Protein AF-A0A851LV98-F1 (afdb_monomer_lite)

InterPro domains:
  IPR001024 PLAT/LH2 domain [PF01477] (1-61)
  IPR001024 PLAT/LH2 domain [PS50095] (1-69)
  IPR036392 PLAT/LH2 domain superfamily [SSF49723] (1-62)
  IPR052970 Inner ear hair cell lipoxygenase homology domain-containing protein [PTHR45901] (1-133)

Secondary structure (DSSP, 8-state):
-------------S--EEEEE----STT--EEEEEEEEEETTTTEEEEEEEEEEE-TTSTTS-SEEEEE-S-GGG-THHHHHHHHHHHHHHHHGGGGSTT-EEEEEETTTTEEEEE-TTS-EE-S--TT--SS-EEE-----

Foldseek 3Di:
DDDDDDDDDDCPDFDFKDKDFDPQPDPPPKDQDQWDWDADPVVRDIFIWGDRAILACPDDPRHRMDMTGGPPLVPGPCNVVVVVVVVVVCVVCVVCLDAQAKEWEQDPVVRAIWIQHNVRDIDGPRDPPPPIHDYDYDDDDD

Organism: Corythaeola cristata (NCBI:txid103954)

Sequence (142 aa):
QTDTFAVEAVHLGHLYKIVIGHNGLGSGNGWFLDKVVIKDPVTDLDYTFLCHRWLDEGQDDGNIARELTVTDDSMFPGRQELELKREETWAAEKWKFQKGNTLQFYNRLIRGFICLSPDSRVNALGDKKSKYGKVFFMWMYA

pLDDT: mean 80.75, std 15.17, range [29.53, 96.94]

Radius of gyration: 20.55 Å; chains: 1; bounding box: 40×43×53 Å

Structure (mmCIF, N/CA/C/O backbone):
data_AF-A0A851LV98-F1
#
_entry.id   AF-A0A851LV98-F1
#
loop_
_atom_site.group_PDB
_atom_site.id
_atom_site.type_symbol
_atom_site.label_atom_id
_atom_site.label_alt_id
_atom_site.label_comp_id
_atom_site.label_asym_id
_atom_site.label_entity_id
_atom_site.label_seq_id
_atom_site.pdbx_PDB_ins_code
_atom_site.Cartn_x
_atom_site.Cartn_y
_atom_site.Cartn_z
_atom_site.occupancy
_atom_site.B_iso_or_equiv
_atom_site.auth_seq_id
_atom_site.auth_comp_id
_atom_site.auth_asym_id
_atom_site.auth_atom_id
_atom_site.pdbx_PDB_model_num
ATOM 1 N N . GLN A 1 1 ? 8.353 -3.780 -20.398 1.00 86.88 1 GLN A N 1
ATOM 2 C CA . GLN A 1 1 ? 9.130 -4.867 -19.769 1.00 86.88 1 GLN A CA 1
ATOM 3 C C . GLN A 1 1 ? 8.308 -5.410 -18.615 1.00 86.88 1 GLN A C 1
ATOM 5 O O . GLN A 1 1 ? 7.625 -4.622 -17.975 1.00 86.88 1 GLN A O 1
ATOM 10 N N . THR A 1 2 ? 8.341 -6.718 -18.386 1.00 94.38 2 THR A N 1
ATOM 11 C CA . THR A 1 2 ? 7.617 -7.374 -17.291 1.00 94.38 2 THR A CA 1
ATOM 12 C C . THR A 1 2 ? 8.592 -8.303 -16.593 1.00 94.38 2 THR A C 1
ATOM 14 O O . THR A 1 2 ? 9.298 -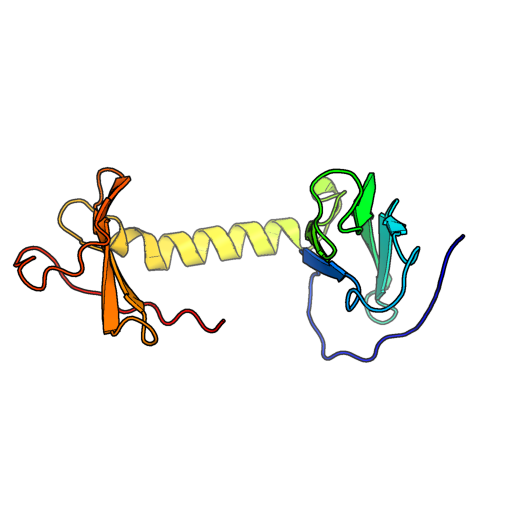9.045 -17.273 1.00 94.38 2 THR A O 1
ATOM 17 N N . ASP A 1 3 ? 8.640 -8.227 -15.269 1.00 94.31 3 ASP A N 1
ATOM 18 C CA . ASP A 1 3 ? 9.393 -9.154 -14.431 1.00 94.31 3 ASP A CA 1
ATOM 19 C C . ASP A 1 3 ? 8.422 -10.103 -13.722 1.00 94.31 3 ASP A C 1
ATOM 21 O O . ASP A 1 3 ? 7.278 -9.739 -13.436 1.00 94.31 3 ASP A O 1
ATOM 25 N N . THR A 1 4 ? 8.831 -11.348 -13.508 1.00 96.69 4 THR A N 1
ATOM 26 C CA . THR A 1 4 ? 7.985 -12.380 -12.900 1.00 96.69 4 THR A CA 1
ATOM 27 C C . THR A 1 4 ? 8.836 -13.264 -12.012 1.00 96.69 4 THR A C 1
ATOM 29 O O . THR A 1 4 ? 9.745 -13.947 -12.476 1.00 96.69 4 THR A O 1
ATOM 32 N N . PHE A 1 5 ? 8.504 -13.267 -10.728 1.00 96.50 5 PHE A N 1
ATOM 33 C CA . PHE A 1 5 ? 9.209 -14.015 -9.701 1.00 96.50 5 PHE A CA 1
ATOM 34 C C . PHE A 1 5 ? 8.216 -14.553 -8.669 1.00 96.50 5 PHE A C 1
ATOM 36 O O . PHE A 1 5 ? 7.102 -14.048 -8.531 1.00 96.50 5 PHE A O 1
ATOM 43 N N . ALA A 1 6 ? 8.630 -15.596 -7.954 1.00 95.62 6 ALA A N 1
ATOM 44 C CA . ALA A 1 6 ? 7.877 -16.159 -6.842 1.00 95.62 6 ALA A CA 1
ATOM 45 C C . ALA A 1 6 ? 8.377 -15.575 -5.515 1.00 95.62 6 ALA A C 1
ATOM 47 O O . ALA A 1 6 ? 9.572 -15.327 -5.350 1.00 95.62 6 ALA A O 1
ATOM 48 N N . VAL A 1 7 ? 7.460 -15.385 -4.567 1.00 94.88 7 VAL A N 1
ATOM 49 C CA . VAL A 1 7 ? 7.763 -14.958 -3.197 1.00 94.88 7 VAL A CA 1
ATOM 50 C C . VAL A 1 7 ? 7.125 -15.952 -2.239 1.00 94.88 7 VAL A C 1
ATOM 52 O O . VAL A 1 7 ? 5.924 -16.202 -2.316 1.00 94.88 7 VAL A O 1
ATOM 55 N N . GLU A 1 8 ? 7.923 -16.508 -1.332 1.00 94.00 8 GLU A N 1
ATOM 56 C CA . GLU A 1 8 ? 7.407 -17.327 -0.239 1.00 94.00 8 GLU A CA 1
ATOM 57 C C . GLU A 1 8 ? 6.867 -16.427 0.873 1.00 94.00 8 GLU A C 1
ATOM 59 O O . GLU A 1 8 ? 7.537 -15.501 1.333 1.00 94.00 8 GLU A O 1
ATOM 64 N N . ALA A 1 9 ? 5.644 -16.706 1.315 1.00 90.00 9 ALA A N 1
ATOM 65 C CA . ALA A 1 9 ? 4.984 -15.974 2.382 1.00 90.00 9 ALA A CA 1
ATOM 66 C C . ALA A 1 9 ? 4.132 -16.922 3.233 1.00 90.00 9 ALA A C 1
ATOM 68 O O . ALA A 1 9 ? 3.739 -18.005 2.798 1.00 90.00 9 ALA A O 1
ATOM 69 N N . VAL A 1 10 ? 3.823 -16.495 4.458 1.00 93.38 10 VAL A N 1
ATOM 70 C CA . VAL A 1 10 ? 2.764 -17.123 5.261 1.00 93.38 10 VAL A CA 1
ATOM 71 C C . VAL A 1 10 ? 1.400 -16.880 4.610 1.00 93.38 10 VAL A C 1
ATOM 73 O O . VAL A 1 10 ? 1.268 -16.019 3.745 1.00 93.38 10 VAL A O 1
ATOM 76 N N . HIS A 1 11 ? 0.358 -17.591 5.047 1.00 88.56 11 HIS A N 1
ATOM 77 C CA . HIS A 1 11 ? -0.997 -17.291 4.592 1.00 88.56 11 HIS A CA 1
ATOM 78 C C . HIS A 1 11 ? -1.414 -15.884 5.053 1.00 88.56 11 HIS A C 1
ATOM 80 O O . HIS A 1 11 ? -1.684 -15.660 6.233 1.00 88.56 11 HIS A O 1
ATOM 86 N N . LEU A 1 12 ? -1.438 -14.935 4.113 1.00 89.25 12 LEU A N 1
ATOM 87 C CA . LEU A 1 12 ? -1.805 -13.534 4.351 1.00 89.25 12 LEU A CA 1
ATOM 88 C C . LEU A 1 12 ? -3.324 -13.301 4.288 1.00 89.25 12 LEU A C 1
ATOM 90 O O . LEU A 1 12 ? -3.788 -12.203 4.593 1.00 89.25 12 LEU A O 1
ATOM 94 N N . GLY A 1 13 ? -4.087 -14.324 3.895 1.00 89.00 13 GLY A N 1
ATOM 95 C CA . GLY A 1 13 ? -5.502 -14.204 3.578 1.00 89.00 13 GLY A CA 1
ATOM 96 C C . GLY A 1 13 ? -5.730 -13.328 2.348 1.00 89.00 13 GLY A C 1
ATOM 97 O O . GLY A 1 13 ? -4.956 -13.319 1.393 1.00 89.00 13 GLY A O 1
ATOM 98 N N . HIS A 1 14 ? -6.818 -12.575 2.394 1.00 88.31 14 HIS A N 1
ATOM 99 C CA . HIS A 1 14 ? -7.256 -11.668 1.349 1.00 88.31 14 HIS A CA 1
ATOM 100 C C . HIS A 1 14 ? -6.343 -10.427 1.231 1.00 88.31 14 HIS A C 1
ATOM 102 O O . HIS A 1 14 ? -6.348 -9.551 2.099 1.00 88.31 14 HIS A O 1
ATOM 108 N N . LEU A 1 15 ? -5.569 -10.328 0.139 1.00 89.38 15 LEU A N 1
ATOM 109 C CA . LEU A 1 15 ? -4.673 -9.189 -0.109 1.00 89.38 15 LEU A CA 1
ATOM 110 C C . LEU A 1 15 ? -5.452 -7.932 -0.513 1.00 89.38 15 LEU A C 1
ATOM 112 O O . LEU A 1 15 ? -6.124 -7.896 -1.538 1.00 89.38 15 LEU A O 1
ATOM 116 N N . TYR A 1 16 ? -5.297 -6.869 0.272 1.00 88.75 16 TYR A N 1
ATOM 117 C CA . TYR A 1 16 ? -5.963 -5.579 0.053 1.00 88.75 16 TYR A CA 1
ATOM 118 C C . TYR A 1 16 ? -4.995 -4.474 -0.377 1.00 88.75 16 TYR A C 1
ATOM 120 O O . TYR A 1 16 ? -5.400 -3.478 -0.980 1.00 88.75 16 TYR A O 1
ATOM 128 N N . LYS A 1 17 ? -3.713 -4.628 -0.033 1.00 92.25 17 LYS A N 1
ATOM 129 C CA . LYS A 1 17 ? -2.707 -3.580 -0.159 1.00 92.25 17 LYS A CA 1
ATOM 130 C C . LYS A 1 17 ? -1.313 -4.157 -0.306 1.00 92.25 17 LYS A C 1
ATOM 132 O O . LYS A 1 17 ? -0.981 -5.137 0.358 1.00 92.25 17 LYS A O 1
ATOM 137 N N . ILE A 1 18 ? -0.493 -3.491 -1.107 1.00 95.62 18 ILE A N 1
ATOM 138 C CA . ILE A 1 18 ? 0.935 -3.776 -1.241 1.00 95.62 18 ILE A CA 1
ATOM 139 C C . ILE A 1 18 ? 1.746 -2.490 -1.123 1.00 95.62 18 ILE A C 1
ATOM 141 O O . ILE A 1 18 ? 1.239 -1.397 -1.373 1.00 95.62 18 ILE A O 1
ATOM 145 N N . VAL A 1 19 ? 3.020 -2.634 -0.771 1.00 96.69 19 VAL A N 1
ATOM 146 C CA . VAL A 1 19 ? 4.017 -1.568 -0.883 1.00 96.69 19 VAL A CA 1
ATOM 147 C C . VAL A 1 19 ? 5.093 -2.058 -1.841 1.00 96.69 19 VAL A C 1
ATOM 149 O O . VAL A 1 19 ? 5.658 -3.130 -1.632 1.00 96.69 19 VAL A O 1
ATOM 152 N N . ILE A 1 20 ? 5.356 -1.291 -2.894 1.00 95.81 20 ILE A N 1
ATOM 153 C CA . ILE A 1 20 ? 6.373 -1.599 -3.902 1.00 95.81 20 ILE A CA 1
ATOM 154 C C . ILE A 1 20 ? 7.326 -0.419 -4.054 1.00 95.81 20 ILE A C 1
ATOM 156 O O . ILE A 1 20 ? 6.896 0.732 -4.043 1.00 95.81 20 ILE A O 1
ATOM 160 N N . GLY A 1 21 ? 8.619 -0.698 -4.183 1.00 94.75 21 GLY A N 1
ATOM 161 C CA . GLY A 1 21 ? 9.651 0.320 -4.328 1.00 94.75 21 GLY A CA 1
ATOM 162 C C . GLY A 1 21 ? 11.030 -0.281 -4.557 1.00 94.75 21 GLY A C 1
ATOM 163 O O . GLY A 1 21 ? 11.190 -1.503 -4.565 1.00 94.75 21 GLY A O 1
ATOM 164 N N . HIS A 1 22 ? 12.022 0.586 -4.722 1.00 91.56 22 HIS A N 1
ATOM 165 C CA . HIS A 1 22 ? 13.429 0.206 -4.857 1.00 91.56 22 HIS A CA 1
ATOM 166 C C . HIS A 1 22 ? 14.301 0.953 -3.837 1.00 91.56 22 HIS A C 1
ATOM 168 O O . HIS A 1 22 ? 13.855 1.872 -3.156 1.00 91.56 22 HIS A O 1
ATOM 174 N N . ASN A 1 23 ? 15.563 0.545 -3.706 1.00 89.38 23 ASN A N 1
ATOM 175 C CA . ASN A 1 23 ? 16.495 1.060 -2.696 1.00 89.38 23 ASN A CA 1
ATOM 176 C C . ASN A 1 23 ? 17.177 2.397 -3.065 1.00 89.38 23 ASN A C 1
ATOM 178 O O . ASN A 1 23 ? 18.119 2.791 -2.385 1.00 89.38 23 ASN A O 1
ATOM 182 N N . GLY A 1 24 ? 16.763 3.061 -4.150 1.00 83.69 24 GLY A N 1
ATOM 183 C CA . GLY A 1 24 ? 17.355 4.325 -4.615 1.00 83.69 24 GLY A CA 1
ATOM 184 C C . GLY A 1 24 ? 18.802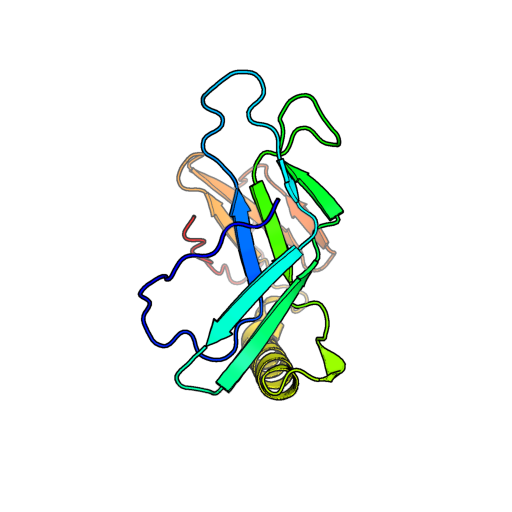 4.238 -5.131 1.00 83.69 24 GLY A C 1
ATOM 185 O O . GLY A 1 24 ? 19.387 5.259 -5.481 1.00 83.69 24 GLY A O 1
ATOM 186 N N . LEU A 1 25 ? 19.413 3.049 -5.192 1.00 82.31 25 LEU A N 1
ATOM 187 C CA . LEU A 1 25 ? 20.817 2.916 -5.586 1.00 82.31 25 LEU A CA 1
ATOM 188 C C . LEU A 1 25 ? 20.953 2.812 -7.106 1.00 82.31 25 LEU A C 1
ATOM 190 O O . LEU A 1 25 ? 20.417 1.882 -7.699 1.00 82.31 25 LEU A O 1
ATOM 194 N N . GLY A 1 26 ? 21.735 3.716 -7.705 1.00 73.00 26 GLY A N 1
ATOM 195 C CA . GLY A 1 26 ? 22.121 3.717 -9.122 1.00 73.00 26 GLY A CA 1
ATOM 196 C C . GLY A 1 26 ? 21.385 4.767 -9.963 1.00 73.00 26 GLY A C 1
ATOM 197 O O . GLY A 1 26 ? 20.159 4.820 -9.993 1.00 73.00 26 GLY A O 1
ATOM 198 N N . SER A 1 27 ? 22.147 5.618 -10.658 1.00 73.62 27 SER A N 1
ATOM 199 C CA . SER A 1 27 ? 21.598 6.643 -11.553 1.00 73.62 27 SER A CA 1
ATOM 200 C C . SER A 1 27 ? 20.823 6.011 -12.711 1.00 73.62 27 SER A C 1
ATOM 202 O O . SER A 1 27 ? 21.338 5.120 -13.380 1.00 73.62 27 SER A O 1
ATOM 204 N N . GLY A 1 28 ? 19.613 6.510 -12.978 1.00 76.19 28 GLY A N 1
ATOM 205 C CA . GLY A 1 28 ? 18.768 6.025 -14.076 1.00 76.19 28 GLY A CA 1
ATOM 206 C C . GLY A 1 28 ? 17.937 4.780 -13.750 1.00 76.19 28 GLY A C 1
ATOM 207 O O . GLY A 1 28 ? 17.370 4.186 -14.662 1.00 76.19 28 GLY A O 1
ATOM 208 N N . ASN A 1 29 ? 17.834 4.399 -12.474 1.00 81.94 29 ASN A N 1
ATOM 209 C CA . ASN A 1 29 ? 17.064 3.233 -12.030 1.00 81.94 29 ASN A CA 1
ATOM 210 C C . ASN A 1 29 ? 15.572 3.514 -11.785 1.00 81.94 29 ASN A C 1
ATOM 212 O O . ASN A 1 29 ? 14.907 2.705 -11.147 1.00 81.94 29 ASN A O 1
ATOM 216 N N . GLY A 1 30 ? 15.044 4.630 -12.287 1.00 89.25 30 GLY A N 1
ATOM 217 C CA . GLY A 1 30 ? 13.628 4.962 -12.193 1.00 89.25 30 GLY A CA 1
ATOM 218 C C . GLY A 1 30 ? 12.734 4.000 -12.947 1.00 89.25 30 GLY A C 1
ATOM 219 O O . GLY A 1 30 ? 12.989 3.682 -14.112 1.00 89.25 30 GLY A O 1
ATOM 220 N N . TRP A 1 31 ? 11.650 3.564 -12.308 1.00 92.06 31 TRP A N 1
ATOM 221 C CA . TRP A 1 31 ? 10.682 2.663 -12.930 1.00 92.06 31 TRP A CA 1
ATOM 222 C C . TRP A 1 31 ? 9.352 3.375 -13.122 1.00 92.06 31 TRP A C 1
ATOM 224 O O . TRP A 1 31 ? 8.718 3.789 -12.154 1.00 92.06 31 TRP A O 1
ATOM 234 N N . PHE A 1 32 ? 8.875 3.462 -14.362 1.00 94.94 32 PHE A N 1
ATOM 235 C CA . PHE A 1 32 ? 7.454 3.701 -14.579 1.00 94.94 32 PHE A CA 1
ATOM 236 C C . PHE A 1 32 ? 6.706 2.386 -14.362 1.00 94.94 32 PHE A C 1
ATOM 238 O O . PHE A 1 32 ? 6.802 1.466 -15.181 1.00 94.94 32 PHE A O 1
ATOM 245 N N . LEU A 1 33 ? 5.987 2.283 -13.246 1.00 96.44 33 LEU A N 1
ATOM 246 C CA . LEU A 1 33 ? 5.244 1.079 -12.903 1.00 96.44 33 LEU A CA 1
ATOM 247 C C . LEU A 1 33 ? 3.807 1.201 -13.406 1.00 96.44 33 LEU A C 1
ATOM 249 O O . LEU A 1 33 ? 3.053 2.055 -12.947 1.00 96.44 33 LEU A O 1
ATOM 253 N N . ASP A 1 34 ? 3.424 0.314 -14.324 1.00 96.75 34 A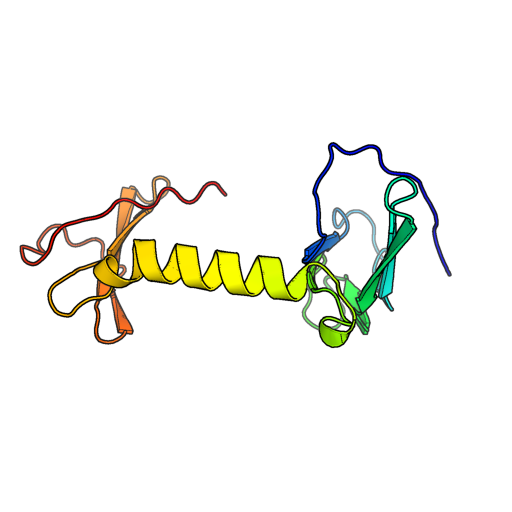SP A N 1
ATOM 254 C CA . ASP A 1 34 ? 2.049 0.217 -14.820 1.00 96.75 34 ASP A CA 1
ATOM 255 C C . ASP A 1 34 ? 1.137 -0.425 -13.763 1.00 96.75 34 ASP A C 1
ATOM 257 O O . ASP A 1 34 ? 0.249 0.228 -13.211 1.00 96.75 34 ASP A O 1
ATOM 261 N N . LYS A 1 35 ? 1.417 -1.685 -13.411 1.00 96.12 35 LYS A N 1
ATOM 262 C CA . LYS A 1 35 ? 0.671 -2.464 -12.418 1.00 96.12 35 LYS A CA 1
ATOM 263 C C . LYS A 1 35 ? 1.504 -3.594 -11.819 1.00 96.12 35 LYS A C 1
ATOM 265 O O . LYS A 1 35 ? 2.495 -4.020 -12.410 1.00 96.12 35 LYS A O 1
ATOM 270 N N . VAL A 1 36 ? 1.034 -4.132 -10.700 1.00 96.94 36 VAL A N 1
ATOM 271 C CA . VAL A 1 36 ? 1.495 -5.392 -10.102 1.00 96.94 36 VAL A CA 1
ATOM 272 C C . VAL A 1 36 ? 0.350 -6.397 -10.143 1.00 96.94 36 VAL A C 1
ATOM 274 O O . VAL A 1 36 ? -0.789 -6.049 -9.832 1.00 96.94 36 VAL A O 1
ATOM 277 N N . VAL A 1 37 ? 0.653 -7.639 -10.517 1.00 95.50 37 VAL A N 1
ATOM 278 C CA . VAL A 1 37 ? -0.290 -8.760 -10.449 1.00 95.50 37 VAL A CA 1
ATOM 279 C C . VAL A 1 37 ? 0.290 -9.809 -9.510 1.00 95.50 37 VAL A C 1
ATOM 281 O O . VAL A 1 37 ? 1.386 -10.306 -9.758 1.00 95.50 37 VAL A O 1
ATOM 284 N N . ILE A 1 38 ? -0.432 -10.132 -8.440 1.00 95.06 38 ILE A N 1
ATOM 285 C CA . ILE A 1 38 ? -0.076 -11.204 -7.506 1.00 95.06 38 ILE A CA 1
ATOM 286 C C . ILE A 1 38 ? -1.029 -12.364 -7.744 1.00 95.06 38 ILE A C 1
ATOM 288 O O . ILE A 1 38 ? -2.240 -12.169 -7.731 1.00 95.06 38 ILE A O 1
ATOM 292 N N . LYS A 1 39 ? -0.474 -13.556 -7.946 1.00 93.38 39 LYS A N 1
ATOM 293 C CA . LYS A 1 39 ? -1.236 -14.795 -8.088 1.00 93.38 39 LYS A CA 1
ATOM 294 C C . LYS A 1 39 ? -1.007 -15.648 -6.853 1.00 93.38 39 LYS A C 1
ATOM 296 O O . LYS A 1 39 ? 0.146 -15.938 -6.533 1.00 93.38 39 LYS A O 1
ATOM 301 N N . ASP A 1 40 ? -2.075 -16.037 -6.172 1.00 92.25 40 ASP A N 1
ATOM 302 C CA . ASP A 1 40 ? -2.011 -17.012 -5.088 1.00 92.25 40 ASP A CA 1
ATOM 303 C C . ASP A 1 40 ? -2.339 -18.407 -5.647 1.00 92.25 40 ASP A C 1
ATOM 305 O O . ASP A 1 40 ? -3.503 -18.691 -5.936 1.00 92.25 40 ASP A O 1
ATOM 309 N N . PRO A 1 41 ? -1.342 -19.299 -5.798 1.00 90.69 41 PRO A N 1
ATOM 310 C CA . PRO A 1 41 ? -1.556 -20.620 -6.380 1.00 90.69 41 PRO A CA 1
ATOM 311 C C . PRO A 1 41 ? -2.362 -21.563 -5.475 1.00 90.69 41 PRO A C 1
ATOM 313 O O . PRO A 1 41 ? -2.800 -22.611 -5.942 1.00 90.69 41 PRO A O 1
ATOM 316 N N . VAL A 1 42 ? -2.529 -21.242 -4.186 1.00 90.12 42 VAL A N 1
ATOM 317 C CA . VAL A 1 42 ? -3.289 -22.070 -3.238 1.00 90.12 42 VAL A CA 1
ATOM 318 C C . VAL A 1 42 ? -4.775 -21.743 -3.308 1.00 90.12 42 VAL A C 1
ATOM 320 O O . VAL A 1 42 ? -5.604 -22.650 -3.262 1.00 90.12 42 VAL A O 1
ATOM 323 N N . THR A 1 43 ? -5.115 -20.456 -3.403 1.00 87.88 43 THR A N 1
ATOM 324 C CA . THR A 1 43 ? -6.512 -19.995 -3.464 1.00 87.88 43 THR A CA 1
ATOM 325 C C . THR A 1 43 ? -7.033 -19.796 -4.887 1.00 87.88 43 THR A C 1
ATOM 327 O O . THR A 1 43 ? -8.232 -19.586 -5.049 1.00 87.88 43 THR A O 1
ATOM 330 N N . ASP A 1 44 ? -6.162 -19.893 -5.899 1.00 88.25 44 ASP A N 1
ATOM 331 C CA . ASP A 1 44 ? -6.457 -19.615 -7.315 1.00 88.25 44 ASP A CA 1
ATOM 332 C C . ASP A 1 44 ? -7.019 -18.195 -7.533 1.00 88.25 44 ASP A C 1
ATOM 334 O O . ASP A 1 44 ? -7.893 -17.952 -8.365 1.00 88.25 44 ASP A O 1
ATOM 338 N N . LEU A 1 45 ? -6.534 -17.240 -6.729 1.00 87.38 45 LEU A N 1
ATOM 339 C CA . LEU A 1 45 ? -6.929 -15.834 -6.791 1.00 87.38 45 LEU A CA 1
ATOM 340 C C . LEU A 1 45 ? -5.828 -14.973 -7.410 1.00 87.38 45 LEU A C 1
ATOM 342 O O . LEU A 1 45 ? -4.662 -15.035 -7.014 1.00 87.38 45 LEU A O 1
ATOM 346 N N . ASP A 1 46 ? -6.247 -14.086 -8.310 1.00 90.56 46 ASP A N 1
ATOM 347 C CA . ASP A 1 46 ? -5.407 -13.068 -8.931 1.00 90.56 46 ASP A CA 1
ATOM 348 C C . ASP A 1 46 ? -5.766 -11.678 -8.383 1.00 90.56 46 ASP A C 1
ATOM 350 O O . ASP A 1 46 ? -6.917 -11.243 -8.415 1.00 90.56 46 ASP A O 1
ATOM 354 N N . TYR A 1 47 ? -4.755 -10.944 -7.930 1.00 91.81 47 TYR A N 1
ATOM 355 C CA . TYR A 1 47 ? -4.881 -9.604 -7.368 1.00 91.81 47 TYR A CA 1
ATOM 356 C C . TYR A 1 47 ? -4.160 -8.606 -8.264 1.00 91.81 47 TYR A C 1
ATOM 358 O O . TYR A 1 47 ? -2.962 -8.748 -8.508 1.00 91.81 47 TYR A O 1
ATOM 366 N N . THR A 1 48 ? -4.864 -7.574 -8.730 1.00 93.81 48 THR A N 1
ATOM 367 C CA . THR A 1 48 ? -4.271 -6.508 -9.552 1.00 93.81 48 THR A CA 1
ATOM 368 C C . THR A 1 48 ? -4.193 -5.199 -8.778 1.00 93.81 48 THR A C 1
ATOM 370 O O . THR A 1 48 ? -5.194 -4.727 -8.238 1.00 93.81 48 THR A O 1
ATOM 373 N N . PHE A 1 49 ? -3.008 -4.594 -8.782 1.00 95.19 49 PHE A N 1
ATOM 374 C CA . PHE A 1 49 ? -2.710 -3.303 -8.172 1.00 95.19 49 PHE A CA 1
ATOM 375 C C . PHE A 1 49 ? -2.199 -2.350 -9.255 1.00 95.19 49 PHE A C 1
ATOM 377 O O . PHE A 1 49 ? -1.055 -2.472 -9.700 1.00 95.19 49 PHE A O 1
ATOM 384 N N . LEU A 1 50 ? -3.040 -1.423 -9.716 1.00 95.75 50 LEU A N 1
ATOM 385 C CA . LEU A 1 50 ? -2.631 -0.381 -10.660 1.00 95.75 50 LEU A CA 1
ATOM 386 C C . LEU A 1 50 ? -1.757 0.670 -9.968 1.00 95.75 50 LEU A C 1
ATOM 388 O O . LEU A 1 50 ? -2.023 1.061 -8.832 1.00 95.75 50 LEU A O 1
ATOM 392 N N . CYS A 1 51 ? -0.730 1.141 -10.672 1.00 95.44 51 CYS A N 1
ATOM 393 C CA . CYS A 1 51 ? 0.163 2.195 -10.200 1.00 95.44 51 CYS A CA 1
ATOM 394 C C . CYS A 1 51 ? 0.163 3.392 -11.155 1.00 95.44 51 CYS A C 1
ATOM 396 O O . CYS A 1 51 ? -0.131 4.500 -10.720 1.00 95.44 51 CYS A O 1
ATOM 398 N N . HIS A 1 52 ? 0.459 3.174 -12.442 1.00 96.25 52 HIS A N 1
ATOM 399 C CA . HIS A 1 52 ? 0.578 4.196 -13.497 1.00 96.25 52 HIS A CA 1
ATOM 400 C C . HIS A 1 52 ? 1.397 5.441 -13.108 1.00 96.25 52 HIS A C 1
ATOM 402 O O . HIS A 1 52 ? 1.059 6.565 -13.486 1.00 96.25 52 HIS A O 1
ATOM 408 N N . ARG A 1 53 ? 2.466 5.258 -12.331 1.00 96.69 53 ARG A N 1
ATOM 409 C CA . ARG A 1 53 ? 3.299 6.355 -11.815 1.00 96.69 53 ARG A CA 1
ATOM 410 C C . ARG A 1 53 ? 4.769 5.973 -11.782 1.00 96.69 53 ARG A C 1
ATOM 412 O O . ARG A 1 53 ? 5.115 4.790 -11.768 1.00 96.69 53 ARG A O 1
ATOM 419 N N . TRP A 1 54 ? 5.624 6.992 -11.742 1.00 96.50 54 TRP A N 1
ATOM 420 C CA . TRP A 1 54 ? 7.063 6.802 -11.581 1.00 96.50 54 TRP A CA 1
ATOM 421 C C . TRP A 1 54 ? 7.414 6.434 -10.139 1.00 96.50 54 TRP A C 1
ATOM 423 O O . TRP A 1 54 ? 6.815 6.950 -9.195 1.00 96.50 54 TRP A O 1
ATOM 433 N N . LEU A 1 55 ? 8.376 5.530 -9.993 1.00 95.12 55 LEU A N 1
ATOM 434 C CA . LEU A 1 55 ? 9.137 5.265 -8.780 1.00 95.12 55 LEU A CA 1
ATOM 435 C C . LEU A 1 55 ? 10.558 5.774 -9.038 1.00 95.12 55 LEU A C 1
ATOM 437 O O . LEU A 1 55 ? 11.389 5.021 -9.540 1.00 95.12 55 LEU A O 1
ATOM 441 N N . ASP A 1 56 ? 10.783 7.074 -8.848 1.00 94.44 56 ASP A N 1
ATOM 442 C CA . ASP A 1 56 ? 12.040 7.754 -9.190 1.00 94.44 56 ASP A CA 1
ATOM 443 C C . ASP A 1 56 ? 12.120 9.115 -8.473 1.00 94.44 56 ASP A C 1
ATOM 445 O O . ASP A 1 56 ? 11.120 9.824 -8.388 1.00 94.44 56 ASP A O 1
ATOM 449 N N . GLU A 1 57 ? 13.299 9.491 -7.968 1.00 92.50 57 GLU A N 1
ATOM 450 C CA . GLU A 1 57 ? 13.509 10.751 -7.228 1.00 92.50 57 GLU A CA 1
ATOM 451 C C . GLU A 1 57 ? 13.473 12.011 -8.114 1.00 92.50 57 GLU A C 1
ATOM 453 O O . GLU A 1 57 ? 13.186 13.107 -7.632 1.00 92.50 57 GLU A O 1
ATOM 458 N N . GLY A 1 58 ? 13.780 11.879 -9.402 1.00 91.62 58 GLY A N 1
ATOM 459 C CA . GLY A 1 58 ? 13.813 12.953 -10.394 1.00 91.62 58 GLY A CA 1
ATOM 460 C C . GLY A 1 58 ? 12.580 13.025 -11.299 1.00 91.62 58 GLY A C 1
ATOM 461 O O . GLY A 1 58 ? 12.532 13.903 -12.162 1.00 91.62 58 GLY A O 1
ATOM 462 N N . GLN A 1 59 ? 11.598 12.133 -11.134 1.00 93.38 59 GLN A N 1
ATOM 463 C CA . GLN A 1 59 ? 10.353 12.119 -11.911 1.00 93.38 59 GLN A CA 1
ATOM 464 C C . GLN A 1 59 ? 9.117 12.220 -11.014 1.00 93.38 59 GLN A C 1
ATOM 466 O O . GLN A 1 59 ? 9.130 11.843 -9.846 1.00 93.38 59 GLN A O 1
ATOM 471 N N . ASP A 1 60 ? 8.010 12.670 -11.607 1.00 92.81 60 ASP A N 1
ATOM 472 C CA . ASP A 1 60 ? 6.691 12.727 -10.967 1.00 92.81 60 ASP A CA 1
ATOM 473 C C . ASP A 1 60 ? 6.721 13.472 -9.613 1.00 92.81 60 ASP A C 1
ATOM 475 O O . ASP A 1 60 ? 6.941 14.682 -9.592 1.00 92.81 60 ASP A O 1
ATOM 479 N N . ASP A 1 61 ? 6.516 12.781 -8.489 1.00 94.25 61 ASP A N 1
ATOM 480 C CA . ASP A 1 61 ? 6.525 13.355 -7.136 1.00 94.25 61 ASP A CA 1
ATOM 481 C C . ASP A 1 61 ? 7.804 13.034 -6.338 1.00 94.25 61 ASP A C 1
ATOM 483 O O . ASP A 1 61 ? 7.850 13.292 -5.135 1.00 94.25 61 ASP A O 1
ATOM 487 N N . GLY A 1 62 ? 8.831 12.473 -6.984 1.00 92.19 62 GLY A N 1
ATOM 488 C CA . GLY A 1 62 ? 10.104 12.119 -6.354 1.00 92.19 62 GLY A CA 1
ATOM 489 C C . GLY A 1 62 ? 10.050 10.885 -5.443 1.00 92.19 62 GLY A C 1
ATOM 490 O O . GLY A 1 62 ? 11.023 10.589 -4.750 1.00 92.19 62 GLY A O 1
ATOM 491 N N . ASN A 1 63 ? 8.923 10.167 -5.389 1.00 93.88 63 ASN A N 1
ATOM 492 C CA . ASN A 1 63 ? 8.781 8.989 -4.536 1.00 93.88 63 ASN A CA 1
ATOM 493 C C . ASN A 1 63 ? 9.331 7.732 -5.218 1.00 93.88 63 ASN A C 1
ATOM 495 O O . ASN A 1 63 ? 8.922 7.398 -6.325 1.00 93.88 63 ASN A O 1
ATOM 499 N N . ILE A 1 64 ? 10.167 6.971 -4.505 1.00 94.19 64 ILE A N 1
ATOM 500 C CA . ILE A 1 64 ? 10.747 5.687 -4.961 1.00 94.19 64 ILE A CA 1
ATOM 501 C C . ILE A 1 64 ? 9.990 4.445 -4.467 1.00 94.19 64 ILE A C 1
ATOM 503 O O . ILE A 1 64 ? 10.350 3.311 -4.788 1.00 94.19 64 ILE A O 1
ATOM 507 N N . ALA A 1 65 ? 8.948 4.649 -3.661 1.00 95.81 65 ALA A N 1
ATOM 508 C CA . ALA A 1 65 ? 8.073 3.604 -3.153 1.00 95.81 65 ALA A CA 1
ATOM 509 C C . ALA A 1 65 ? 6.621 4.091 -3.134 1.00 95.81 65 ALA A C 1
ATOM 511 O O . ALA A 1 65 ? 6.355 5.269 -2.883 1.00 95.81 65 ALA A O 1
ATOM 512 N N . ARG A 1 66 ? 5.675 3.185 -3.388 1.00 95.50 66 ARG A N 1
ATOM 513 C CA . ARG A 1 66 ? 4.239 3.476 -3.392 1.00 95.50 66 ARG A CA 1
ATOM 514 C C . ARG A 1 66 ? 3.448 2.382 -2.698 1.00 95.50 66 ARG A C 1
ATOM 516 O O . ARG A 1 66 ? 3.710 1.192 -2.862 1.00 95.50 66 ARG A O 1
ATOM 523 N N . GLU A 1 67 ? 2.454 2.827 -1.944 1.00 96.94 67 GLU A N 1
ATOM 524 C CA . GLU A 1 67 ? 1.404 1.985 -1.392 1.00 96.94 67 GLU A CA 1
ATOM 525 C C . GLU A 1 67 ? 0.255 1.904 -2.402 1.00 96.94 67 GLU A C 1
ATOM 527 O O . GLU A 1 67 ? -0.258 2.935 -2.838 1.00 96.94 67 GLU A O 1
ATOM 532 N N . LEU A 1 68 ? -0.129 0.688 -2.788 1.00 95.25 68 LEU A N 1
ATOM 533 C CA . LEU A 1 68 ? -1.168 0.424 -3.782 1.00 95.25 68 LEU A CA 1
ATOM 534 C C . LEU A 1 68 ? -2.274 -0.422 -3.158 1.00 95.25 68 LEU A C 1
ATOM 536 O O . LEU A 1 68 ? -1.996 -1.331 -2.375 1.00 95.25 68 LEU A O 1
ATOM 540 N N . THR A 1 69 ? -3.519 -0.151 -3.536 1.00 92.88 69 THR A N 1
ATOM 541 C CA . THR A 1 69 ? -4.693 -0.933 -3.120 1.00 92.88 69 THR A CA 1
ATOM 542 C C . THR A 1 69 ? -5.230 -1.747 -4.291 1.00 92.88 69 THR A C 1
ATOM 544 O O . THR A 1 69 ? -4.960 -1.429 -5.454 1.00 92.88 69 THR A O 1
ATOM 547 N N . VAL A 1 70 ? -5.921 -2.848 -3.991 1.00 90.75 70 VAL A N 1
ATOM 548 C CA . VAL A 1 70 ? -6.476 -3.726 -5.027 1.00 90.75 70 VAL A CA 1
ATOM 549 C C . VAL A 1 70 ? -7.459 -2.942 -5.903 1.00 90.75 70 VAL A C 1
ATOM 551 O O . VAL A 1 70 ? -8.300 -2.198 -5.409 1.00 90.75 70 VAL A O 1
ATOM 554 N N . THR A 1 71 ? -7.299 -3.045 -7.221 1.00 84.50 71 THR A N 1
ATOM 555 C CA . THR A 1 71 ? -8.023 -2.197 -8.181 1.00 84.50 71 THR A CA 1
ATOM 556 C C . THR A 1 71 ? -9.460 -2.652 -8.395 1.00 84.50 71 THR A C 1
ATOM 558 O O . THR A 1 71 ? -10.356 -1.817 -8.473 1.00 84.50 71 THR A O 1
ATOM 561 N N . ASP A 1 72 ? -9.693 -3.962 -8.475 1.00 72.50 72 ASP A N 1
ATOM 562 C CA . ASP A 1 72 ? -11.042 -4.508 -8.608 1.00 72.50 72 ASP A CA 1
ATOM 563 C C . ASP A 1 72 ? -11.590 -4.925 -7.244 1.00 72.50 72 ASP A C 1
ATOM 565 O O . ASP A 1 72 ? -11.767 -6.103 -6.936 1.00 72.50 72 ASP A O 1
ATOM 569 N N . ASP A 1 73 ? -11.830 -3.920 -6.403 1.00 61.78 73 ASP A N 1
ATOM 570 C CA . ASP A 1 73 ? -12.458 -4.105 -5.094 1.00 61.78 73 ASP A CA 1
ATOM 571 C C . ASP A 1 73 ? -13.844 -4.767 -5.244 1.00 61.78 73 ASP A C 1
ATOM 573 O O . ASP A 1 73 ? -14.275 -5.553 -4.406 1.00 61.78 73 ASP A O 1
ATOM 577 N N . SER A 1 74 ? -14.542 -4.520 -6.358 1.00 60.28 74 SER A N 1
ATOM 578 C CA . SER A 1 74 ? -15.912 -4.994 -6.569 1.00 60.28 74 SER A CA 1
ATOM 579 C C . SER A 1 74 ? -16.037 -6.505 -6.782 1.00 60.28 74 SER A C 1
ATOM 581 O O . SER A 1 74 ? -17.036 -7.092 -6.361 1.00 60.28 74 SER A O 1
ATOM 583 N N . MET A 1 75 ? -15.033 -7.137 -7.394 1.00 62.38 75 MET A N 1
ATOM 584 C CA . MET A 1 75 ? -14.986 -8.588 -7.608 1.00 62.38 75 MET A CA 1
ATOM 585 C C . MET A 1 75 ? -14.184 -9.322 -6.532 1.00 62.38 75 MET A C 1
ATOM 587 O O . MET A 1 75 ? -14.087 -10.550 -6.559 1.00 62.38 75 MET A O 1
ATOM 591 N N . PHE A 1 76 ? -13.617 -8.588 -5.574 1.00 70.94 76 PHE A N 1
ATOM 592 C CA . PHE A 1 76 ? -12.758 -9.161 -4.562 1.00 70.94 76 PHE A CA 1
ATOM 593 C C . PHE A 1 76 ? -13.564 -9.873 -3.456 1.00 70.94 76 PHE A C 1
ATOM 595 O O . PHE A 1 76 ? -14.290 -9.210 -2.708 1.00 70.94 76 PHE A O 1
ATOM 602 N N . PRO A 1 77 ? -13.423 -11.203 -3.273 1.00 66.62 77 PRO A N 1
ATOM 603 C CA . PRO A 1 77 ? -14.183 -11.943 -2.259 1.00 66.62 77 PRO A CA 1
ATOM 604 C C . PRO A 1 77 ? -13.935 -11.445 -0.826 1.00 66.62 77 PRO A C 1
ATOM 606 O O . PRO A 1 77 ? -14.841 -11.494 0.003 1.00 66.62 77 PRO A O 1
ATOM 609 N N . GLY A 1 78 ? -12.758 -10.879 -0.546 1.00 73.12 78 GLY A N 1
ATOM 610 C CA . GLY A 1 78 ? -12.434 -10.327 0.768 1.00 73.12 78 GLY A CA 1
ATOM 611 C C . GLY A 1 78 ? -13.073 -8.973 1.083 1.00 73.12 78 GLY A C 1
ATOM 612 O O . GLY A 1 78 ? -12.919 -8.500 2.207 1.00 73.12 78 GLY A O 1
ATOM 613 N N . ARG A 1 79 ? -13.792 -8.324 0.154 1.00 74.38 79 ARG A N 1
ATOM 614 C CA . ARG A 1 79 ? -14.372 -6.988 0.389 1.00 74.38 79 ARG A CA 1
ATOM 615 C C . ARG A 1 79 ? -15.377 -6.977 1.535 1.00 74.38 79 ARG A C 1
ATOM 617 O O . ARG A 1 79 ? -15.266 -6.143 2.428 1.00 74.38 79 ARG A O 1
ATOM 624 N N . GLN A 1 80 ? -16.321 -7.920 1.539 1.00 75.12 80 GLN A N 1
ATOM 625 C CA . GLN A 1 80 ? -17.329 -8.008 2.601 1.00 75.12 80 GLN A CA 1
ATOM 626 C C . GLN A 1 80 ? -16.673 -8.273 3.956 1.00 75.12 80 GLN A C 1
ATOM 628 O O . GLN A 1 80 ? -17.000 -7.608 4.933 1.00 75.12 80 GLN A O 1
ATOM 633 N N . GLU A 1 81 ? -15.703 -9.189 4.009 1.00 79.94 81 GLU A N 1
ATOM 634 C CA . GLU A 1 81 ? -14.961 -9.491 5.236 1.00 79.94 81 GLU A CA 1
ATOM 635 C C . GLU A 1 81 ? -14.165 -8.276 5.740 1.00 79.94 81 GLU A C 1
ATOM 637 O O . GLU A 1 81 ? -14.174 -7.977 6.934 1.00 79.94 81 GLU A O 1
ATOM 642 N N . LEU A 1 82 ? -13.514 -7.528 4.844 1.00 76.81 82 LEU A N 1
ATOM 643 C CA . LEU A 1 82 ? -12.788 -6.304 5.187 1.00 76.81 82 LEU A CA 1
ATOM 644 C C . LEU A 1 82 ? -13.718 -5.197 5.689 1.00 76.81 82 LEU A C 1
ATOM 646 O O . LEU A 1 82 ? -13.374 -4.507 6.651 1.00 76.81 82 LEU A O 1
ATOM 650 N N . GLU A 1 83 ? -14.873 -5.010 5.050 1.00 82.56 83 GLU A N 1
ATOM 651 C CA . GLU A 1 83 ? -15.892 -4.047 5.474 1.00 82.56 83 GLU A CA 1
ATOM 652 C C . GLU A 1 83 ? -16.453 -4.425 6.849 1.00 82.56 83 GLU A C 1
ATOM 654 O O . GLU A 1 83 ? -16.407 -3.593 7.755 1.00 82.56 83 GLU A O 1
ATOM 659 N N . LEU A 1 84 ? -16.841 -5.689 7.053 1.00 82.06 84 LEU A N 1
ATOM 660 C CA . LEU A 1 84 ? -17.262 -6.232 8.350 1.00 82.06 84 LEU A CA 1
ATOM 661 C C . LEU A 1 84 ? -16.197 -5.999 9.424 1.00 82.06 84 LEU A C 1
ATOM 663 O O . LEU A 1 84 ? -16.480 -5.410 10.462 1.00 82.06 84 LEU A O 1
ATOM 667 N N . LYS A 1 85 ? -14.941 -6.365 9.160 1.00 84.19 85 LYS A N 1
ATOM 668 C CA . LYS A 1 85 ? -13.839 -6.178 10.112 1.00 84.19 85 LYS A CA 1
ATOM 669 C C . LYS A 1 85 ? -13.585 -4.703 10.424 1.00 84.19 85 LYS A C 1
ATOM 671 O O . LYS A 1 85 ? -13.284 -4.358 11.571 1.00 84.19 85 LYS A O 1
ATOM 676 N N . ARG A 1 86 ? -13.694 -3.810 9.431 1.00 82.75 86 ARG A N 1
ATOM 677 C CA . ARG A 1 86 ? -13.604 -2.352 9.639 1.00 82.75 86 ARG A CA 1
ATOM 678 C C . ARG A 1 86 ? -14.753 -1.853 10.502 1.00 82.75 86 ARG A C 1
ATOM 680 O O . ARG A 1 86 ? -14.501 -1.056 11.404 1.00 82.75 86 ARG A O 1
ATOM 687 N N . GLU A 1 87 ? -15.974 -2.310 10.254 1.00 86.44 87 GLU A N 1
ATOM 688 C CA . GLU A 1 87 ? -17.154 -1.949 11.038 1.00 86.44 87 GLU A CA 1
ATOM 689 C C . GLU A 1 87 ? -17.078 -2.477 12.467 1.00 86.44 87 GLU A C 1
ATOM 691 O O . GLU A 1 87 ? -17.373 -1.729 13.394 1.00 86.44 87 GLU A O 1
ATOM 696 N N . GLU A 1 88 ? -16.622 -3.710 12.673 1.00 88.50 88 GLU A N 1
ATOM 697 C CA . GLU A 1 88 ? -16.391 -4.298 13.994 1.00 88.50 88 GLU A CA 1
ATOM 698 C C . GLU A 1 88 ? -15.303 -3.545 14.758 1.00 88.50 88 GLU A C 1
ATOM 700 O O . GLU A 1 88 ? -15.507 -3.158 15.910 1.00 88.50 88 GLU A O 1
ATOM 705 N N . THR A 1 89 ? -14.169 -3.263 14.106 1.00 85.00 89 THR A N 1
ATOM 706 C CA . THR A 1 89 ? -13.084 -2.459 14.689 1.00 85.00 89 THR A CA 1
ATOM 707 C C . THR A 1 89 ? -13.600 -1.071 15.050 1.00 85.00 89 THR A C 1
ATOM 709 O O . THR A 1 89 ? -13.396 -0.593 16.164 1.00 85.00 89 THR A O 1
ATOM 712 N N . TRP A 1 90 ? -14.340 -0.426 14.148 1.00 85.25 90 TRP A N 1
ATOM 713 C CA . TRP A 1 90 ? -14.966 0.858 14.429 1.00 85.25 90 TRP A CA 1
ATOM 714 C C . TRP A 1 90 ? -15.986 0.749 15.562 1.00 85.25 90 TRP A C 1
ATOM 716 O O . TRP A 1 90 ? -15.991 1.589 16.449 1.00 85.25 90 TRP A O 1
ATOM 726 N N . ALA A 1 91 ? -16.821 -0.281 15.618 1.00 88.88 91 ALA A N 1
ATOM 727 C CA . ALA A 1 91 ? -17.785 -0.474 16.695 1.00 88.88 91 ALA A CA 1
ATOM 728 C C . ALA A 1 91 ? -17.090 -0.658 18.052 1.00 88.88 91 ALA A C 1
ATOM 730 O O . ALA A 1 91 ? -17.541 -0.079 19.046 1.00 88.88 91 ALA A O 1
ATOM 731 N N . ALA A 1 92 ? -15.977 -1.393 18.073 1.00 86.88 92 ALA A N 1
ATOM 732 C CA . ALA A 1 92 ? -15.146 -1.626 19.246 1.00 86.88 92 ALA A CA 1
ATOM 733 C C . ALA A 1 92 ? -14.341 -0.389 19.671 1.00 86.88 92 ALA A C 1
ATOM 735 O O . ALA A 1 92 ? -14.044 -0.238 20.856 1.00 86.88 92 ALA A O 1
ATOM 736 N N . GLU A 1 93 ? -14.002 0.512 18.745 1.00 85.81 93 GLU A N 1
ATOM 737 C CA . GLU A 1 93 ? -13.125 1.656 19.015 1.00 85.81 93 GLU A CA 1
ATOM 738 C C . GLU A 1 93 ? -13.809 3.029 18.975 1.00 85.81 93 GLU A C 1
ATOM 740 O O . GLU A 1 93 ? -13.273 3.985 19.535 1.00 85.81 93 GLU A O 1
ATOM 745 N N . LYS A 1 94 ? -15.010 3.158 18.397 1.00 85.44 94 LYS A N 1
ATOM 746 C CA . LYS A 1 94 ? -15.728 4.438 18.206 1.00 85.44 94 LYS A CA 1
ATOM 747 C C . LYS A 1 94 ? -15.942 5.199 19.501 1.00 85.44 94 LYS A C 1
ATOM 749 O O . LYS A 1 94 ? -16.005 6.426 19.506 1.00 85.44 94 LYS A O 1
ATOM 754 N N . TRP A 1 95 ? -16.047 4.481 20.617 1.00 82.69 95 TRP A N 1
ATOM 755 C CA . TRP A 1 95 ? -16.205 5.096 21.926 1.00 82.69 95 TRP A CA 1
ATOM 756 C C . TRP A 1 95 ? -15.005 5.992 22.276 1.00 82.69 95 TRP A C 1
ATOM 758 O O . TRP A 1 95 ? -15.198 7.010 22.936 1.00 82.69 95 TRP A O 1
ATOM 768 N N . LYS A 1 96 ? -13.793 5.703 21.771 1.00 79.44 96 LYS A N 1
ATOM 769 C CA . LYS A 1 96 ? -12.597 6.550 21.944 1.00 79.44 96 LYS A CA 1
ATOM 770 C C . LYS A 1 96 ? -12.793 7.960 21.366 1.00 79.44 96 LYS A C 1
ATOM 772 O O . LYS A 1 96 ? -12.179 8.898 21.860 1.00 79.44 96 LYS A O 1
ATOM 777 N N . PHE A 1 97 ? -13.681 8.119 20.383 1.00 80.12 97 PHE A N 1
ATOM 778 C CA . PHE A 1 97 ? -13.929 9.369 19.653 1.00 80.12 97 PHE A CA 1
ATOM 779 C C . PHE A 1 97 ? -15.159 10.150 20.150 1.00 80.12 97 PHE A C 1
ATOM 781 O O . PHE A 1 97 ? -15.581 11.122 19.528 1.00 80.12 97 PHE A O 1
ATOM 788 N N . GLN A 1 98 ? -15.765 9.748 21.270 1.00 80.62 98 GLN A N 1
ATOM 789 C CA . GLN A 1 98 ? -16.900 10.466 21.855 1.00 80.62 98 GLN A CA 1
ATOM 790 C C . GLN A 1 98 ? -16.487 11.822 22.455 1.00 80.62 98 GLN A C 1
ATOM 792 O O . GLN A 1 98 ? -15.368 12.002 22.940 1.00 80.62 98 GLN A O 1
ATOM 797 N N . LYS A 1 99 ? -17.419 12.788 22.464 1.00 78.12 99 LYS A N 1
ATOM 798 C C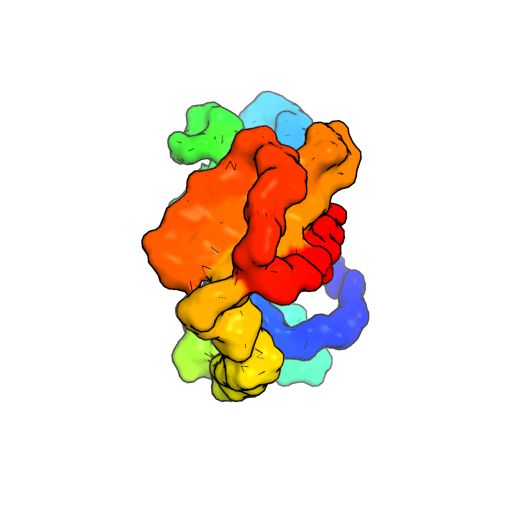A . LYS A 1 99 ? -17.210 14.118 23.060 1.00 78.12 99 LYS A CA 1
ATOM 799 C C . LYS A 1 99 ? -16.748 13.987 24.518 1.00 78.12 99 LYS A C 1
ATOM 801 O O . LYS A 1 99 ? -17.413 13.344 25.322 1.00 78.12 99 LYS A O 1
ATOM 806 N N . GLY A 1 100 ? -15.631 14.636 24.852 1.00 76.00 100 GLY A N 1
ATOM 807 C CA . GLY A 1 100 ? -15.012 14.584 26.184 1.00 76.00 100 GLY A CA 1
ATOM 808 C C . GLY A 1 100 ? -13.850 13.592 26.311 1.00 76.00 100 GLY A C 1
ATOM 809 O O . GLY A 1 100 ? -13.130 13.643 27.309 1.00 76.00 100 GLY A O 1
ATOM 810 N N . ASN A 1 101 ? -13.621 12.740 25.307 1.00 75.00 101 ASN A N 1
ATOM 811 C CA . ASN A 1 101 ? -12.409 11.928 25.219 1.00 75.00 101 ASN A CA 1
ATOM 812 C C . ASN A 1 101 ? -11.306 12.689 24.476 1.00 75.00 101 ASN A C 1
ATOM 814 O O . ASN A 1 101 ? -11.587 13.451 23.559 1.00 75.00 101 ASN A O 1
ATOM 818 N N . THR A 1 102 ? -10.051 12.466 24.864 1.00 74.50 102 THR A N 1
ATOM 819 C CA . THR A 1 102 ? -8.879 13.030 24.183 1.00 74.50 102 THR A CA 1
ATOM 820 C C . THR A 1 102 ? -7.966 11.876 23.803 1.00 74.50 102 THR A C 1
ATOM 822 O O . THR A 1 102 ? -7.540 11.118 24.677 1.00 74.50 102 THR A O 1
ATOM 825 N N . LEU A 1 103 ? -7.648 11.733 22.517 1.00 77.38 103 LEU A N 1
ATOM 826 C CA . LEU A 1 103 ? -6.722 10.700 22.059 1.00 77.38 103 LEU A CA 1
ATOM 827 C C . LEU A 1 103 ? -5.298 11.258 22.089 1.00 77.38 103 LEU A C 1
ATOM 829 O O . LEU A 1 103 ? -5.054 12.332 21.545 1.00 77.38 103 LEU A O 1
ATOM 833 N N . GLN A 1 104 ? -4.361 10.557 22.730 1.00 75.56 104 GLN A N 1
ATOM 834 C CA . GLN A 1 104 ? -2.968 10.999 22.838 1.00 75.56 104 GLN A CA 1
ATOM 835 C C . GLN A 1 104 ? -2.022 9.956 22.247 1.00 75.56 104 GLN A C 1
ATOM 837 O O . GLN A 1 104 ? -1.956 8.817 22.701 1.00 75.56 104 GLN A O 1
ATOM 842 N N . PHE A 1 105 ? -1.234 10.364 21.263 1.00 76.62 105 PHE A N 1
ATOM 843 C CA . PHE A 1 105 ? -0.185 9.553 20.664 1.00 76.62 105 PHE A CA 1
ATOM 844 C C . PHE A 1 105 ? 1.142 9.944 21.290 1.00 76.62 105 PHE A C 1
ATOM 846 O O . PHE A 1 105 ? 1.573 11.094 21.189 1.00 76.62 105 PHE A O 1
ATOM 853 N N . TYR A 1 106 ? 1.786 8.994 21.958 1.00 75.75 106 TYR A N 1
ATOM 854 C CA . TYR A 1 106 ? 3.103 9.212 22.533 1.00 75.75 106 TYR A CA 1
ATOM 855 C C . TYR A 1 106 ? 4.182 8.882 21.508 1.00 75.75 106 TYR A C 1
ATOM 857 O O . TYR A 1 106 ? 4.301 7.742 21.061 1.00 75.75 106 TYR A O 1
ATOM 865 N N . ASN A 1 107 ? 5.006 9.869 21.177 1.00 70.12 107 ASN A N 1
ATOM 866 C CA . ASN A 1 107 ? 6.170 9.663 20.336 1.00 70.12 107 ASN A CA 1
ATOM 867 C C . ASN A 1 107 ? 7.410 9.481 21.225 1.00 70.12 107 ASN A C 1
ATOM 869 O O . ASN A 1 107 ? 7.855 10.409 21.906 1.00 70.12 107 ASN A O 1
ATOM 873 N N . ARG A 1 108 ? 7.981 8.270 21.194 1.00 73.56 108 ARG A N 1
ATOM 874 C CA . ARG A 1 108 ? 9.186 7.906 21.956 1.00 73.56 108 ARG A CA 1
ATOM 875 C C . ARG A 1 108 ? 10.430 8.694 21.538 1.00 73.56 108 ARG A C 1
ATOM 877 O O . ARG A 1 108 ? 11.247 8.987 22.407 1.00 73.56 108 ARG A O 1
ATOM 884 N N . LEU A 1 109 ? 10.564 9.048 20.257 1.00 73.50 109 LEU A N 1
ATOM 885 C CA . LEU A 1 109 ? 11.729 9.762 19.719 1.00 73.50 109 LEU A CA 1
ATOM 886 C C . LEU A 1 109 ? 11.811 11.182 20.282 1.00 73.50 109 LEU A C 1
ATOM 888 O O . LEU A 1 109 ? 12.848 11.584 20.798 1.00 73.50 109 LEU A O 1
ATOM 892 N N . ILE A 1 110 ? 10.695 11.914 20.249 1.00 75.69 110 ILE A N 1
ATOM 893 C CA . ILE A 1 110 ? 10.635 13.306 20.735 1.00 75.69 110 ILE A CA 1
ATOM 894 C C . ILE A 1 110 ? 10.198 13.412 22.206 1.00 75.69 110 ILE A C 1
ATOM 896 O O . ILE A 1 110 ? 10.070 14.513 22.733 1.00 75.69 110 ILE A O 1
ATOM 900 N N . ARG A 1 111 ? 9.940 12.274 22.871 1.00 77.69 111 ARG A N 1
ATOM 901 C CA . ARG A 1 111 ? 9.400 12.167 24.243 1.00 77.69 111 ARG A CA 1
ATOM 902 C C . ARG A 1 111 ? 8.182 13.070 24.498 1.00 77.69 111 ARG A C 1
ATOM 904 O O . ARG A 1 111 ? 8.000 13.577 25.606 1.00 77.69 111 ARG A O 1
ATOM 911 N N . GLY A 1 112 ? 7.347 13.244 23.478 1.00 72.44 112 GLY A N 1
ATOM 912 C CA . GLY A 1 112 ? 6.218 14.172 23.461 1.00 72.44 112 GLY A CA 1
ATOM 913 C C . GLY A 1 112 ? 4.896 13.488 23.128 1.00 72.44 112 GLY A C 1
ATOM 914 O O . GLY A 1 112 ? 4.864 12.318 22.742 1.00 72.44 112 GLY A O 1
ATOM 915 N N . PHE A 1 113 ? 3.803 14.235 23.279 1.00 75.25 113 PHE A N 1
ATOM 916 C CA . PHE A 1 113 ? 2.451 13.778 22.964 1.00 75.25 113 PHE A CA 1
ATOM 917 C C . PHE A 1 113 ? 1.851 14.596 21.827 1.00 75.25 113 PHE A C 1
ATOM 919 O O . PHE A 1 113 ? 1.914 15.826 21.844 1.00 75.25 113 PHE A O 1
ATOM 926 N N . ILE A 1 114 ? 1.206 13.906 20.892 1.00 78.00 114 ILE A N 1
ATOM 927 C CA . ILE A 1 114 ? 0.297 14.495 19.913 1.00 78.00 114 ILE A CA 1
ATOM 928 C C . ILE A 1 114 ? -1.119 14.198 20.396 1.00 78.00 114 ILE A C 1
ATOM 930 O O . ILE A 1 114 ? -1.481 13.039 20.572 1.00 78.00 114 ILE A O 1
ATOM 934 N N . CYS A 1 115 ? -1.912 15.232 20.646 1.00 76.19 115 CYS A N 1
ATOM 935 C CA . CYS A 1 115 ? -3.294 15.092 21.091 1.00 76.19 115 CYS A CA 1
ATOM 936 C C . CYS A 1 115 ? -4.244 15.351 19.922 1.00 76.19 115 CYS A C 1
ATOM 938 O O . CYS A 1 115 ? -4.120 16.378 19.254 1.00 76.19 115 CYS A O 1
ATOM 940 N N . LEU A 1 116 ? -5.206 14.455 19.718 1.00 75.38 116 LEU A N 1
ATOM 941 C CA . LEU A 1 116 ? -6.359 14.673 18.853 1.00 75.38 116 LEU A CA 1
ATOM 942 C C . LEU A 1 116 ? -7.589 14.925 19.721 1.00 75.38 116 LEU A C 1
ATOM 944 O O . LEU A 1 116 ? -7.954 14.104 20.571 1.00 75.38 116 LEU A O 1
ATOM 948 N N . SER A 1 117 ? -8.216 16.070 19.492 1.00 70.81 117 SER A N 1
ATOM 949 C CA . SER A 1 117 ? -9.472 16.451 20.124 1.00 70.81 117 SER A CA 1
ATOM 950 C C . SER A 1 117 ? -10.669 15.962 19.291 1.00 70.81 117 SER A C 1
ATOM 952 O O . SER A 1 117 ? -10.563 15.868 18.066 1.00 70.81 117 SER A O 1
ATOM 954 N N . PRO A 1 118 ? -11.841 15.706 19.907 1.00 67.81 118 PRO A N 1
ATOM 955 C CA . PRO A 1 118 ? -13.049 15.285 19.184 1.00 67.81 118 PRO A CA 1
ATOM 956 C C . PRO A 1 118 ? -13.560 16.300 18.151 1.00 67.81 118 PRO A C 1
ATOM 958 O O . PRO A 1 118 ? -14.342 15.946 17.277 1.00 67.81 118 PRO A O 1
ATOM 961 N N . ASP A 1 119 ? -13.135 17.562 18.241 1.00 73.94 119 ASP A N 1
ATOM 962 C CA . ASP A 1 119 ? -13.435 18.633 17.284 1.00 73.94 119 ASP A CA 1
ATOM 963 C C . ASP A 1 119 ? -12.440 18.683 16.108 1.00 73.94 119 ASP A C 1
ATOM 965 O O . ASP A 1 119 ? -12.338 19.697 15.420 1.00 73.94 119 ASP A O 1
ATOM 969 N N . SER A 1 120 ? -11.706 17.589 15.873 1.00 70.69 120 SER A N 1
ATOM 970 C CA . SER A 1 120 ? -10.690 17.444 14.819 1.00 70.69 120 SER A CA 1
ATOM 971 C C . SER A 1 120 ? -9.474 18.367 14.965 1.00 70.69 120 SER A C 1
ATOM 973 O O . SER A 1 120 ? -8.676 18.490 14.035 1.00 70.69 120 SER A O 1
ATOM 975 N N . ARG A 1 121 ? -9.282 19.008 16.126 1.00 77.06 121 ARG A N 1
ATOM 976 C CA . ARG A 1 121 ? -8.068 19.787 16.398 1.00 77.06 121 ARG A CA 1
ATOM 977 C C . ARG A 1 121 ? -6.912 18.881 16.803 1.00 77.06 121 ARG A C 1
ATOM 979 O O . ARG A 1 121 ? -7.079 17.951 17.592 1.00 77.06 121 ARG A O 1
ATOM 986 N N . VAL A 1 122 ? -5.723 19.214 16.307 1.00 75.56 122 VAL A N 1
ATOM 987 C CA . VAL A 1 122 ? -4.464 18.541 16.643 1.00 75.56 122 VAL A CA 1
ATOM 988 C C . VAL A 1 122 ? -3.608 19.476 17.487 1.00 75.56 122 VAL A C 1
ATOM 990 O O . VAL A 1 122 ? -3.381 20.623 17.107 1.00 75.56 122 VAL A O 1
ATOM 993 N N . ASN A 1 123 ? -3.108 18.993 18.621 1.00 72.19 123 ASN A N 1
ATOM 994 C CA . ASN A 1 123 ? -2.118 19.702 19.426 1.00 72.19 123 ASN A CA 1
ATOM 995 C C . ASN A 1 123 ? -0.837 18.866 19.532 1.00 72.19 123 ASN A C 1
ATOM 997 O O . ASN A 1 123 ? -0.849 17.785 20.116 1.00 72.19 123 ASN A O 1
ATOM 1001 N N . ALA A 1 124 ? 0.265 19.384 18.991 1.00 69.69 124 ALA A N 1
ATOM 1002 C CA . ALA A 1 124 ? 1.576 18.733 18.995 1.00 69.69 124 ALA A CA 1
ATOM 1003 C C . ALA A 1 124 ? 2.557 19.321 20.030 1.00 69.69 124 ALA A C 1
ATOM 1005 O O . ALA A 1 124 ? 3.704 18.890 20.100 1.00 69.69 124 ALA A O 1
ATOM 1006 N N . LEU A 1 125 ? 2.132 20.294 20.846 1.00 64.50 125 LEU A N 1
ATOM 1007 C CA . LEU A 1 125 ? 3.009 21.007 21.787 1.00 64.50 125 LEU A CA 1
ATOM 1008 C C . LEU A 1 125 ? 3.374 20.180 23.035 1.00 64.50 125 LEU A C 1
ATOM 1010 O O . LEU A 1 125 ? 4.125 20.652 23.883 1.00 64.50 125 LEU A O 1
ATOM 1014 N N . GLY A 1 126 ? 2.853 18.953 23.169 1.00 55.34 126 GLY A N 1
ATOM 1015 C CA . GLY A 1 126 ? 3.224 18.026 24.241 1.00 55.34 126 GLY A CA 1
ATOM 1016 C C . GLY A 1 126 ? 2.864 18.492 25.655 1.00 55.34 126 GLY A C 1
ATOM 1017 O O . GLY A 1 126 ? 3.400 17.948 26.623 1.00 55.34 126 GLY A O 1
ATOM 1018 N N . ASP A 1 127 ? 1.985 19.490 25.798 1.00 56.72 127 ASP A N 1
ATOM 1019 C CA . ASP A 1 127 ? 1.685 20.067 27.104 1.00 56.72 127 ASP A CA 1
ATOM 1020 C C . ASP A 1 127 ? 0.947 19.042 27.982 1.00 56.72 127 ASP A C 1
ATOM 1022 O O . ASP A 1 127 ? -0.172 18.610 27.69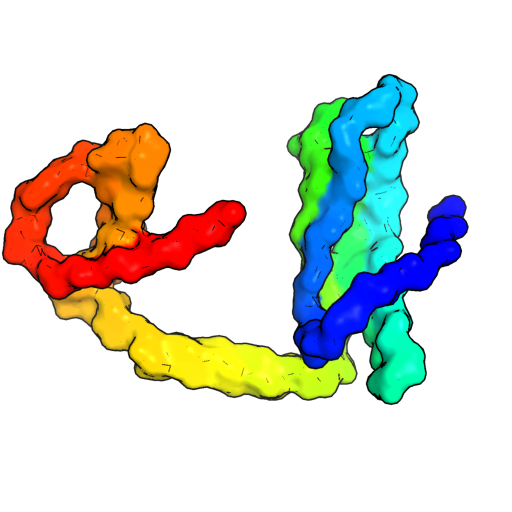3 1.00 56.72 127 ASP A O 1
ATOM 1026 N N . LYS A 1 128 ? 1.587 18.643 29.088 1.00 55.56 128 LYS A N 1
ATOM 1027 C CA . LYS A 1 128 ? 1.106 17.611 30.030 1.00 55.56 128 LYS A CA 1
ATOM 1028 C C . LYS A 1 128 ? -0.133 18.046 30.827 1.00 55.56 128 LYS A C 1
ATOM 1030 O O . LYS A 1 128 ? -0.551 17.354 31.751 1.00 55.56 128 LYS A O 1
ATOM 1035 N N . LYS A 1 129 ? -0.695 19.218 30.521 1.00 54.09 129 LYS A N 1
ATOM 1036 C CA . LYS A 1 129 ? -1.730 19.893 31.310 1.00 54.09 129 LYS A CA 1
ATOM 1037 C C . LYS A 1 129 ? -3.164 19.563 30.909 1.00 54.09 129 LYS A C 1
ATOM 1039 O O . LYS A 1 129 ? -4.075 20.097 31.543 1.00 54.09 129 LYS A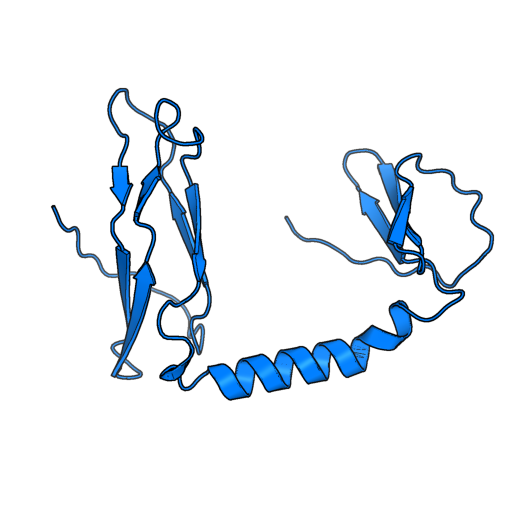 O 1
ATOM 1044 N N . SER A 1 130 ? -3.401 18.698 29.918 1.00 51.88 130 SER A N 1
ATOM 1045 C CA . SER A 1 130 ? -4.772 18.276 29.607 1.00 51.88 130 SER A CA 1
ATOM 1046 C C . SER A 1 130 ? -5.339 17.432 30.753 1.00 51.88 130 SER A C 1
ATOM 1048 O O . SER A 1 130 ? -5.137 16.225 30.832 1.00 51.88 130 SER A O 1
ATOM 1050 N N . LYS A 1 131 ? -6.038 18.099 31.677 1.00 51.81 131 LYS A N 1
ATOM 1051 C CA . LYS A 1 131 ? -6.777 17.496 32.796 1.00 51.81 131 LYS A CA 1
ATOM 1052 C C . LYS A 1 131 ? -8.145 16.938 32.380 1.00 51.81 131 LYS A C 1
ATOM 1054 O O . LYS A 1 131 ? -8.944 16.590 33.243 1.00 51.81 131 LYS A O 1
ATOM 1059 N N . TYR A 1 132 ? -8.432 16.861 31.083 1.00 47.38 132 TYR A N 1
ATOM 1060 C CA . TYR A 1 132 ? -9.755 16.514 30.580 1.00 47.38 132 TYR A CA 1
ATOM 1061 C C . TYR A 1 132 ? -9.661 15.344 29.602 1.00 47.38 132 TYR A C 1
ATOM 1063 O O . TYR A 1 132 ? -9.382 15.507 28.414 1.00 47.38 132 TYR A O 1
ATOM 1071 N N . GLY A 1 133 ? -9.898 14.147 30.133 1.00 51.09 133 GLY A N 1
ATOM 1072 C CA . GLY A 1 133 ? -10.197 12.963 29.335 1.00 51.09 133 GLY A CA 1
ATOM 1073 C C . GLY A 1 133 ? -9.411 11.726 29.744 1.00 51.09 133 GLY A C 1
ATOM 1074 O O . GLY A 1 133 ? -8.277 11.799 30.213 1.00 51.09 133 GLY A O 1
ATOM 1075 N N . LYS A 1 134 ? -10.038 10.564 29.552 1.00 54.78 134 LYS A N 1
ATOM 1076 C CA . LYS A 1 134 ? -9.357 9.270 29.607 1.00 54.78 134 LYS A CA 1
ATOM 1077 C C . LYS A 1 134 ? -8.284 9.252 28.512 1.00 54.78 134 LYS A C 1
ATOM 1079 O O . LYS A 1 134 ? -8.605 9.479 27.350 1.00 54.78 134 LYS A O 1
ATOM 1084 N N . VAL A 1 135 ? -7.033 9.016 28.900 1.00 53.09 135 VAL A N 1
ATOM 1085 C CA . VAL A 1 135 ? -5.882 8.958 27.991 1.00 53.09 135 VAL A CA 1
ATOM 1086 C C . VAL A 1 135 ? -5.700 7.523 27.514 1.00 53.09 135 VAL A C 1
ATOM 1088 O O . VAL A 1 135 ? -5.574 6.611 28.330 1.00 53.09 135 VAL A O 1
ATOM 1091 N N . PHE A 1 136 ? -5.654 7.329 26.197 1.00 58.09 136 PHE A N 1
ATOM 1092 C CA . PHE A 1 136 ? -5.368 6.038 25.575 1.00 58.09 136 PHE A CA 1
ATOM 1093 C C . PHE A 1 136 ? -4.047 6.111 24.835 1.00 58.09 136 PHE A C 1
ATOM 1095 O O . PHE A 1 136 ? -3.855 6.997 24.009 1.00 58.09 136 PHE A O 1
ATOM 1102 N N . PHE A 1 137 ? -3.161 5.162 25.121 1.00 54.44 137 PHE A N 1
ATOM 1103 C CA . PHE A 1 137 ? -1.906 5.003 24.404 1.00 54.44 137 PHE A CA 1
ATOM 1104 C C . PHE A 1 137 ? -2.137 4.053 23.233 1.00 54.44 137 PHE A C 1
ATOM 1106 O O . PHE A 1 137 ? -2.395 2.868 23.437 1.00 54.44 137 PHE A O 1
ATOM 1113 N N . MET A 1 138 ? -2.049 4.575 22.012 1.00 50.31 138 MET A N 1
ATOM 1114 C CA . MET A 1 138 ? -1.950 3.747 20.814 1.00 50.31 138 MET A CA 1
ATOM 1115 C C . MET A 1 138 ? -0.467 3.546 20.498 1.00 50.31 138 MET A C 1
ATOM 1117 O O . MET A 1 138 ? 0.251 4.516 20.247 1.00 50.31 138 MET A O 1
ATOM 1121 N N . TRP A 1 139 ? 0.002 2.301 20.534 1.00 39.88 139 TRP A N 1
ATOM 1122 C CA . TRP A 1 139 ? 1.338 1.955 20.060 1.00 39.88 139 TRP A CA 1
ATOM 1123 C C . TRP A 1 139 ? 1.284 1.874 18.537 1.00 39.88 139 TRP A C 1
ATOM 1125 O O . TRP A 1 139 ? 0.690 0.951 17.989 1.00 39.88 139 TRP A O 1
ATOM 1135 N N . MET A 1 140 ? 1.870 2.851 17.852 1.00 32.81 140 MET A N 1
ATOM 1136 C CA . MET A 1 140 ? 2.185 2.688 16.437 1.00 32.81 140 MET A CA 1
ATOM 1137 C C . MET A 1 140 ? 3.546 2.003 16.362 1.00 32.81 140 MET A C 1
ATOM 1139 O O . MET A 1 140 ? 4.553 2.585 16.769 1.00 32.81 140 MET A O 1
ATOM 1143 N N . TYR A 1 141 ? 3.564 0.751 15.912 1.00 29.53 141 TYR A N 1
ATOM 1144 C CA . TYR A 1 141 ? 4.794 0.127 15.442 1.00 29.53 141 TYR A CA 1
ATOM 1145 C C . TYR A 1 141 ? 5.056 0.707 14.050 1.00 29.53 141 TYR A C 1
ATOM 1147 O O . TYR A 1 141 ? 4.193 0.605 13.179 1.00 29.53 141 TYR A O 1
ATOM 1155 N N . ALA A 1 142 ? 6.175 1.419 13.915 1.00 32.91 142 ALA A N 1
ATOM 1156 C CA . ALA A 1 142 ? 6.709 1.846 12.627 1.00 32.91 142 ALA A CA 1
ATOM 1157 C C . ALA A 1 142 ? 7.476 0.688 11.986 1.00 32.91 142 ALA A C 1
ATOM 1159 O O . ALA A 1 142 ? 8.080 -0.091 12.764 1.00 32.91 142 ALA A O 1
#